Protein AF-A0A151IRH5-F1 (afdb_monomer)

pLDDT: mean 75.55, std 19.7, range [37.22, 97.75]

Nearest PDB structures (foldseek):
  5h7r-assembly1_D  TM=5.768E-01  e=3.120E-02  Homo sapiens
  7l3l-assembly2_D  TM=6.479E-01  e=2.878E-01  Homo sapiens
  7dvq-assembly1_9  TM=4.235E-01  e=2.904E-02  Homo sapiens
  3hcs-assembly1_A  TM=4.777E-01  e=2.011E-01  Homo sapiens
  5vo0-assembly1_A  TM=2.136E-01  e=9.822E-02  Danio rerio

Secondary structure (DSSP, 8-state):
-HHHHHHHHHHT-S-------GGGS--TTB-TTT-SBPSSEEE-TT--EEEHHHHHHHHHHHHHHHHHHHHHHHHHHHHHHHHHTT--EEPTTT--EE-GGG-TTS-TTSSS-SS-----PPP----

Radius of gyration: 24.88 Å; Cα contacts (8 Å, |Δi|>4): 68; chains: 1; bounding box: 51×39×57 Å

Structure (mmCIF, N/CA/C/O backbone):
data_AF-A0A151IRH5-F1
#
_entry.id   AF-A0A151IRH5-F1
#
loop_
_atom_site.group_PDB
_atom_site.id
_atom_site.type_symbol
_atom_site.label_atom_id
_atom_site.label_alt_id
_atom_site.label_comp_id
_atom_site.label_asym_id
_atom_site.label_entity_id
_atom_site.label_seq_id
_atom_site.pdbx_PDB_ins_code
_atom_site.Cartn_x
_atom_site.Cartn_y
_atom_site.Cartn_z
_atom_site.occupancy
_atom_site.B_iso_or_equiv
_atom_site.auth_seq_id
_atom_site.auth_comp_id
_atom_site.auth_asym_id
_atom_site.auth_atom_id
_atom_site.pdbx_PDB_model_num
ATOM 1 N N . MET A 1 1 ? 21.416 28.143 19.806 1.00 54.66 1 MET A N 1
ATOM 2 C CA . MET A 1 1 ? 21.507 27.729 18.385 1.00 54.66 1 MET A CA 1
ATOM 3 C C . MET A 1 1 ? 22.604 26.705 18.061 1.00 54.66 1 MET A C 1
ATOM 5 O O . MET A 1 1 ? 22.418 25.975 17.100 1.00 54.66 1 MET A O 1
ATOM 9 N N . TYR A 1 2 ? 23.719 26.598 18.806 1.00 56.28 2 TYR A N 1
ATOM 10 C CA . TYR A 1 2 ? 24.733 25.542 18.571 1.00 56.28 2 TYR A CA 1
ATOM 11 C C . TYR A 1 2 ? 24.420 24.196 19.251 1.00 56.28 2 TYR A C 1
ATOM 13 O O . TYR A 1 2 ? 24.773 23.151 18.716 1.00 56.28 2 TYR A O 1
ATOM 21 N N . HIS A 1 3 ? 23.732 24.209 20.396 1.00 61.94 3 HIS A N 1
ATOM 22 C CA . HIS A 1 3 ? 23.358 22.983 21.116 1.00 61.94 3 HIS A CA 1
ATOM 23 C C . HIS A 1 3 ? 22.317 22.148 20.360 1.00 61.94 3 HIS A C 1
ATOM 25 O O . HIS A 1 3 ? 22.529 20.968 20.128 1.00 61.94 3 HIS A O 1
ATOM 31 N N . GLU A 1 4 ? 21.283 22.797 19.832 1.00 61.59 4 GLU A N 1
ATOM 32 C CA . GLU A 1 4 ? 20.175 22.153 19.114 1.00 61.59 4 GLU A CA 1
ATOM 33 C C . GLU A 1 4 ? 20.625 21.362 17.869 1.00 61.59 4 GLU A C 1
ATOM 35 O O . GLU A 1 4 ? 20.145 20.262 17.607 1.00 61.59 4 GLU A O 1
ATOM 40 N N . LYS A 1 5 ? 21.630 21.867 17.134 1.00 59.50 5 LYS A N 1
ATOM 41 C CA . LYS A 1 5 ? 22.224 21.150 15.989 1.00 59.50 5 LYS A CA 1
ATOM 42 C C . LYS A 1 5 ? 23.042 19.927 16.415 1.00 59.50 5 LYS A C 1
ATOM 44 O O . LYS A 1 5 ? 23.157 18.976 15.646 1.00 59.50 5 LYS A O 1
ATOM 49 N N . LYS A 1 6 ? 23.613 19.947 17.623 1.00 61.66 6 LYS A N 1
ATOM 50 C CA . LYS A 1 6 ? 24.391 18.838 18.190 1.00 61.66 6 LYS A CA 1
ATOM 51 C C . LYS A 1 6 ? 23.469 17.731 18.711 1.00 61.66 6 LYS A C 1
ATOM 53 O O . LYS A 1 6 ? 23.761 16.560 18.488 1.00 61.66 6 LYS A O 1
ATOM 58 N N . ASP A 1 7 ? 22.341 18.107 19.312 1.00 66.19 7 ASP A N 1
ATOM 59 C CA . ASP A 1 7 ? 21.332 17.169 19.815 1.00 66.19 7 ASP A CA 1
ATOM 60 C C . ASP A 1 7 ? 20.607 16.450 18.667 1.00 66.19 7 ASP A C 1
ATOM 62 O O . ASP A 1 7 ? 20.436 15.233 18.723 1.00 66.19 7 ASP A O 1
ATOM 66 N N . ALA A 1 8 ? 20.281 17.152 17.574 1.00 66.88 8 ALA A N 1
ATOM 67 C CA . ALA A 1 8 ? 19.722 16.529 16.367 1.00 66.88 8 ALA A CA 1
ATOM 68 C C . ALA A 1 8 ? 20.687 15.503 15.736 1.00 66.88 8 ALA A C 1
ATOM 70 O O . ALA A 1 8 ? 20.285 14.393 15.383 1.00 66.88 8 ALA A O 1
ATOM 71 N N . ALA A 1 9 ? 21.982 15.838 15.663 1.00 63.59 9 ALA A N 1
ATOM 72 C CA . ALA A 1 9 ? 23.014 14.941 15.142 1.00 63.59 9 ALA A CA 1
ATOM 73 C C . ALA A 1 9 ? 23.239 13.703 16.033 1.00 63.59 9 ALA A C 1
ATOM 75 O O . ALA A 1 9 ? 23.437 12.610 15.509 1.00 63.59 9 ALA A O 1
ATOM 76 N N . ALA A 1 10 ? 23.182 13.856 17.361 1.00 69.56 10 ALA A N 1
ATOM 77 C CA . ALA A 1 10 ? 23.308 12.745 18.309 1.00 69.56 10 ALA A CA 1
ATOM 78 C C . ALA A 1 10 ? 22.064 11.839 18.337 1.00 69.56 10 ALA A C 1
ATOM 80 O O . ALA A 1 10 ? 22.180 10.636 18.557 1.00 69.56 10 ALA A O 1
ATOM 81 N N . SER A 1 11 ? 20.883 12.414 18.097 1.00 73.81 11 SER A N 1
ATOM 82 C CA . SER A 1 11 ? 19.604 11.696 18.124 1.00 73.81 11 SER A CA 1
ATOM 83 C C . SER A 1 11 ? 19.320 10.927 16.830 1.00 73.81 11 SER A C 1
ATOM 85 O O . SER A 1 11 ? 18.488 10.026 16.835 1.00 73.81 11 SER A O 1
ATOM 87 N N . GLY A 1 12 ? 19.968 11.282 15.713 1.00 69.25 12 GLY A N 1
ATOM 88 C CA . GLY A 1 12 ? 19.702 10.685 14.397 1.00 69.25 12 GLY A CA 1
ATOM 89 C C . GLY A 1 12 ? 18.354 11.089 13.780 1.00 69.25 12 GLY A C 1
ATOM 90 O O . GLY A 1 12 ? 17.993 10.588 12.717 1.00 69.25 12 GLY A O 1
ATOM 91 N N . TYR A 1 13 ? 17.623 12.005 14.422 1.00 69.75 13 TYR A N 1
ATOM 92 C CA . TYR A 1 13 ? 16.337 12.534 13.974 1.00 69.75 13 TYR A CA 1
ATOM 93 C C . TYR A 1 13 ? 16.490 13.998 13.546 1.00 69.75 13 TYR A C 1
ATOM 95 O O . TYR A 1 13 ? 17.109 14.802 14.241 1.00 69.75 13 TYR A O 1
ATOM 103 N N . GLY A 1 14 ? 15.908 14.348 12.398 1.00 76.75 14 GLY A N 1
ATOM 104 C CA . GLY A 1 14 ? 15.992 15.678 11.793 1.00 76.75 14 GLY A CA 1
ATOM 105 C C . GLY A 1 14 ? 16.270 15.604 10.292 1.00 76.75 14 GLY A C 1
ATOM 106 O O . GLY A 1 14 ? 16.509 14.531 9.740 1.00 76.75 14 GLY A O 1
ATOM 107 N N . THR A 1 15 ? 16.228 16.745 9.608 1.00 75.31 15 THR A N 1
ATOM 108 C CA . THR A 1 15 ? 16.509 16.811 8.168 1.00 75.31 15 THR A CA 1
ATOM 109 C C . THR A 1 15 ? 18.018 16.759 7.937 1.00 75.31 15 THR A C 1
ATOM 111 O O . THR A 1 15 ? 18.725 17.719 8.241 1.00 75.31 15 THR A O 1
ATOM 114 N N . ASN A 1 16 ? 18.517 15.640 7.407 1.00 76.69 16 ASN A N 1
ATOM 115 C CA . ASN A 1 16 ? 19.920 15.479 7.031 1.00 76.69 16 ASN A CA 1
ATOM 116 C C . ASN A 1 16 ? 20.089 15.676 5.516 1.00 76.69 16 ASN A C 1
ATOM 118 O O . ASN A 1 16 ? 19.365 15.073 4.724 1.00 76.69 16 ASN A O 1
ATOM 122 N N . THR A 1 17 ? 21.045 16.514 5.114 1.00 78.69 17 THR A N 1
ATOM 123 C CA . THR A 1 17 ? 21.349 16.781 3.704 1.00 78.69 17 THR A CA 1
ATOM 124 C C . THR A 1 17 ? 22.632 16.051 3.334 1.00 78.69 17 THR A C 1
ATOM 126 O O . THR A 1 17 ? 23.728 16.502 3.663 1.00 78.69 17 THR A O 1
ATOM 129 N N . GLN A 1 18 ? 22.506 14.932 2.622 1.00 83.12 18 GLN A N 1
ATOM 130 C CA . GLN A 1 18 ? 23.638 14.140 2.143 1.00 83.12 18 GLN A CA 1
ATOM 131 C C . GLN A 1 18 ? 23.463 13.783 0.665 1.00 83.12 18 GLN A C 1
ATOM 133 O O . GLN A 1 18 ? 22.354 13.531 0.197 1.00 83.12 18 GLN A O 1
ATOM 138 N N . ARG A 1 19 ? 24.575 13.747 -0.082 1.00 87.06 19 ARG A N 1
ATOM 139 C CA . ARG A 1 19 ? 24.588 13.218 -1.450 1.00 87.06 19 ARG A CA 1
ATOM 140 C C . ARG A 1 19 ? 24.485 11.696 -1.392 1.00 87.06 19 ARG A C 1
ATOM 142 O O . ARG A 1 19 ? 25.409 11.038 -0.922 1.00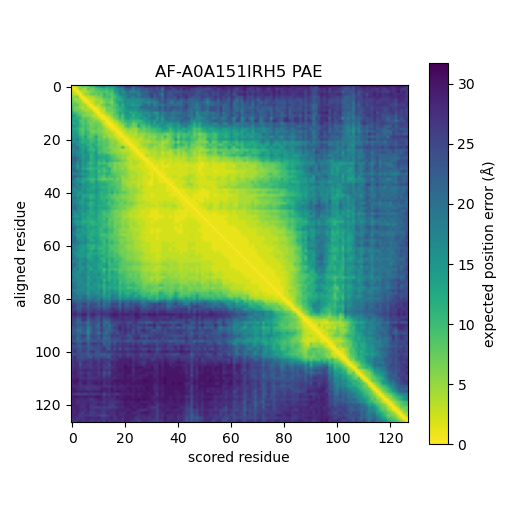 87.06 19 ARG A O 1
ATOM 149 N N . VAL A 1 20 ? 23.371 11.168 -1.876 1.00 87.69 20 VAL A N 1
ATOM 150 C CA . VAL A 1 20 ? 23.124 9.730 -2.024 1.00 87.69 20 VAL A CA 1
ATOM 151 C C . VAL A 1 20 ? 23.649 9.220 -3.369 1.00 87.69 20 VAL A C 1
ATOM 153 O O . VAL A 1 20 ? 23.720 9.975 -4.344 1.00 87.69 20 VAL A O 1
ATOM 156 N N . GLY A 1 21 ? 24.071 7.955 -3.396 1.00 88.69 21 GLY A N 1
ATOM 157 C CA . GLY A 1 21 ? 24.536 7.273 -4.605 1.00 88.69 21 GLY A CA 1
ATOM 158 C C . GLY A 1 21 ? 23.378 6.845 -5.512 1.00 88.69 21 GLY A C 1
ATOM 159 O O . GLY A 1 21 ? 22.210 6.916 -5.130 1.00 88.69 21 GLY A O 1
ATOM 160 N N . LYS A 1 22 ? 23.697 6.407 -6.740 1.00 86.94 22 LYS A N 1
ATOM 161 C CA . LYS A 1 22 ? 22.704 5.935 -7.728 1.00 86.94 22 LYS A CA 1
ATOM 162 C C . LYS A 1 22 ? 21.877 4.763 -7.188 1.00 86.94 22 LYS A C 1
ATOM 164 O O . LYS A 1 22 ? 20.687 4.689 -7.442 1.00 86.94 22 LYS A O 1
ATOM 169 N N . ASP A 1 23 ? 22.514 3.887 -6.430 1.00 86.00 23 ASP A N 1
ATOM 170 C CA . ASP A 1 23 ? 21.941 2.736 -5.730 1.00 86.00 23 ASP A CA 1
ATOM 171 C C . ASP A 1 23 ? 20.840 3.101 -4.722 1.00 86.00 23 ASP A C 1
ATOM 173 O O . ASP A 1 23 ? 20.008 2.267 -4.381 1.00 86.00 23 ASP A O 1
ATOM 177 N N . SER A 1 24 ? 20.802 4.356 -4.270 1.00 86.25 24 SER A N 1
ATOM 178 C CA . SER A 1 24 ? 19.725 4.868 -3.415 1.00 86.25 24 SER A CA 1
ATOM 179 C C . SER A 1 24 ? 18.476 5.277 -4.204 1.00 86.25 24 SER A C 1
ATOM 181 O O . SER A 1 24 ? 17.447 5.598 -3.610 1.00 86.25 24 SER A O 1
ATOM 183 N N . VAL A 1 25 ? 18.563 5.303 -5.536 1.00 85.69 25 VAL A N 1
ATOM 184 C CA . VAL A 1 25 ? 17.469 5.653 -6.438 1.00 85.69 25 VAL A CA 1
ATOM 185 C C . VAL A 1 25 ? 16.983 4.380 -7.119 1.00 85.69 25 VAL A C 1
ATOM 187 O O . VAL A 1 25 ? 17.756 3.630 -7.704 1.00 85.69 25 VAL A O 1
ATOM 190 N N . LYS A 1 26 ? 15.676 4.139 -7.047 1.00 85.06 26 LYS A N 1
ATOM 191 C CA . LYS A 1 26 ? 15.027 3.009 -7.711 1.00 85.06 26 LYS A CA 1
ATOM 192 C C . LYS A 1 26 ? 15.194 3.112 -9.234 1.00 85.06 26 LYS A C 1
ATOM 194 O O . LYS A 1 26 ? 14.911 4.164 -9.807 1.00 85.06 26 LYS A O 1
ATOM 199 N N . ASP A 1 27 ? 15.543 2.006 -9.888 1.00 87.06 27 ASP A N 1
ATOM 200 C CA . ASP A 1 27 ? 15.568 1.932 -11.352 1.00 87.06 27 ASP A CA 1
ATOM 201 C C . ASP A 1 27 ? 14.155 2.063 -11.964 1.00 87.06 27 ASP A C 1
ATOM 203 O O . ASP A 1 27 ? 13.120 1.777 -11.338 1.00 87.06 27 ASP A O 1
ATOM 207 N N . PHE A 1 28 ? 14.097 2.538 -13.209 1.00 87.81 28 PHE A N 1
ATOM 208 C CA . PHE A 1 28 ? 12.837 2.874 -13.881 1.00 87.81 28 PHE A CA 1
ATOM 209 C C . PHE A 1 28 ? 11.996 1.639 -14.247 1.00 87.81 28 PHE A C 1
ATOM 211 O O . PHE A 1 28 ? 10.779 1.749 -14.363 1.00 87.81 28 PHE A O 1
ATOM 218 N N . ASP A 1 29 ? 12.623 0.471 -14.381 1.00 90.75 29 ASP A N 1
ATOM 219 C CA . ASP A 1 29 ? 12.026 -0.821 -14.740 1.00 90.75 29 ASP A CA 1
ATOM 220 C C . ASP A 1 29 ? 11.679 -1.704 -13.523 1.00 90.75 29 ASP A C 1
ATOM 222 O O . ASP A 1 29 ? 11.093 -2.782 -13.665 1.00 90.75 29 ASP A O 1
ATOM 226 N N . CYS A 1 30 ? 11.976 -1.240 -12.306 1.00 92.56 30 CYS A N 1
ATOM 227 C CA . CYS A 1 30 ? 11.662 -1.969 -11.079 1.00 92.56 30 CYS A CA 1
ATOM 228 C C . CYS A 1 30 ? 10.209 -1.778 -10.617 1.00 92.56 30 CYS A C 1
ATOM 230 O O . CYS A 1 30 ? 9.610 -0.712 -10.772 1.00 92.56 30 CYS A O 1
ATOM 232 N N . CYS A 1 31 ? 9.653 -2.794 -9.963 1.00 94.00 31 CYS A N 1
ATOM 233 C CA . CYS A 1 31 ? 8.325 -2.753 -9.356 1.00 94.00 31 CYS A CA 1
ATOM 234 C C . CYS A 1 31 ? 8.330 -1.881 -8.090 1.00 94.00 31 CYS A C 1
ATOM 236 O O . CYS A 1 31 ? 9.202 -2.024 -7.231 1.00 94.00 31 CYS A O 1
ATOM 238 N N . CYS A 1 32 ? 7.330 -1.012 -7.923 1.00 94.25 32 CYS A N 1
ATOM 239 C CA . CYS A 1 32 ? 7.206 -0.147 -6.744 1.00 94.25 32 CYS A CA 1
ATOM 240 C C . CYS A 1 32 ? 6.887 -0.901 -5.437 1.00 94.25 32 CYS A C 1
ATOM 242 O O . CYS A 1 32 ? 7.025 -0.320 -4.365 1.00 94.25 32 CYS A O 1
ATOM 244 N N . LEU A 1 33 ? 6.473 -2.173 -5.502 1.00 94.19 33 LEU A N 1
ATOM 245 C CA . LEU A 1 33 ? 6.249 -3.008 -4.313 1.00 94.19 33 LEU A CA 1
ATOM 246 C C . LEU A 1 33 ? 7.488 -3.816 -3.924 1.00 94.19 33 LEU A C 1
ATOM 248 O O . LEU A 1 33 ? 7.845 -3.864 -2.754 1.00 94.19 33 LEU A O 1
ATOM 252 N N . THR A 1 34 ? 8.130 -4.472 -4.892 1.00 93.06 34 THR A N 1
ATOM 253 C CA . THR A 1 34 ? 9.201 -5.445 -4.617 1.00 93.06 34 THR A CA 1
ATOM 254 C C . THR A 1 34 ? 10.603 -4.868 -4.793 1.00 93.06 34 THR A C 1
ATOM 256 O O . THR A 1 34 ? 11.570 -5.495 -4.368 1.00 93.06 34 THR A O 1
ATOM 259 N N . LEU A 1 35 ? 10.729 -3.700 -5.439 1.00 91.94 35 LEU A N 1
ATOM 260 C CA . LEU A 1 35 ? 11.999 -3.099 -5.870 1.00 91.94 35 LEU A CA 1
ATOM 261 C C . LEU A 1 35 ? 12.848 -4.017 -6.768 1.00 91.94 35 LEU A C 1
ATOM 263 O O . LEU A 1 35 ? 14.024 -3.750 -6.984 1.00 91.94 35 LEU A O 1
ATOM 267 N N . GLN A 1 36 ? 12.250 -5.082 -7.304 1.00 90.88 36 GLN A N 1
ATOM 268 C CA . GLN A 1 36 ? 12.879 -5.991 -8.256 1.00 90.88 36 GLN A CA 1
ATOM 269 C C . GLN A 1 36 ? 12.508 -5.592 -9.691 1.00 90.88 36 GLN A C 1
ATOM 271 O O . GLN A 1 36 ? 11.417 -5.040 -9.891 1.00 90.88 36 GLN A O 1
ATOM 276 N N . PRO A 1 37 ? 13.357 -5.900 -10.687 1.00 93.94 37 PRO A N 1
ATOM 277 C CA . PRO A 1 37 ? 13.020 -5.730 -12.098 1.00 93.94 37 PRO A CA 1
ATOM 278 C C . PRO A 1 37 ? 11.706 -6.438 -12.449 1.00 93.94 37 PRO A C 1
ATOM 280 O O . PRO A 1 37 ? 11.492 -7.590 -12.063 1.00 93.94 37 PRO A O 1
ATOM 283 N N . CYS A 1 38 ? 10.810 -5.750 -13.160 1.00 92.62 38 CYS A N 1
ATOM 284 C CA . CYS A 1 38 ? 9.508 -6.315 -13.513 1.00 92.62 38 CYS A CA 1
ATOM 285 C C . CYS A 1 38 ? 9.651 -7.400 -14.585 1.00 92.62 38 CYS A C 1
ATOM 287 O O . CYS A 1 38 ? 10.243 -7.165 -15.640 1.00 92.62 38 CYS A O 1
AT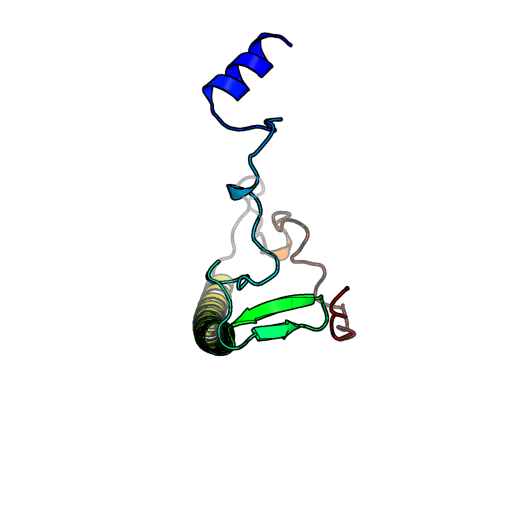OM 289 N N . ARG A 1 39 ? 9.018 -8.558 -14.374 1.00 93.00 39 ARG A N 1
ATOM 290 C CA . ARG A 1 39 ? 8.902 -9.595 -15.406 1.00 93.00 39 ARG A CA 1
ATOM 291 C C . ARG A 1 39 ? 7.707 -9.339 -16.318 1.00 93.00 39 ARG A C 1
ATOM 293 O O . ARG A 1 39 ? 7.810 -9.518 -17.528 1.00 93.00 39 ARG A O 1
ATOM 300 N N . ASN A 1 40 ? 6.579 -8.933 -15.735 1.00 95.81 40 ASN A N 1
ATOM 301 C CA . ASN A 1 40 ? 5.372 -8.565 -16.473 1.00 95.81 40 ASN A CA 1
ATOM 302 C C . ASN A 1 40 ? 4.853 -7.199 -15.993 1.00 95.81 40 ASN A C 1
ATOM 304 O O . ASN A 1 40 ? 4.005 -7.148 -15.094 1.00 95.81 40 ASN A O 1
ATOM 308 N N . PRO A 1 41 ? 5.398 -6.096 -16.539 1.00 95.38 41 PRO A N 1
ATOM 309 C CA . PRO A 1 41 ? 5.099 -4.755 -16.065 1.00 95.38 41 PRO A CA 1
ATOM 310 C C . PRO A 1 41 ? 3.653 -4.347 -16.357 1.00 95.38 41 PRO A C 1
ATOM 312 O O . PRO A 1 41 ? 3.154 -4.480 -17.475 1.00 95.38 41 PRO A O 1
ATOM 315 N N . VAL A 1 42 ? 3.000 -3.775 -15.353 1.00 96.19 42 VAL A N 1
ATOM 316 C CA . VAL A 1 42 ? 1.710 -3.093 -15.459 1.00 96.19 42 VAL A CA 1
ATOM 317 C C . VAL A 1 42 ? 1.828 -1.706 -14.837 1.00 96.19 42 VAL A C 1
ATOM 319 O O . VAL A 1 42 ? 2.511 -1.530 -13.828 1.00 96.19 42 VAL A O 1
ATOM 322 N N . ILE A 1 43 ? 1.184 -0.713 -15.449 1.00 96.06 43 ILE A N 1
ATOM 323 C CA . ILE A 1 43 ? 1.301 0.694 -15.050 1.00 96.06 43 ILE A CA 1
ATOM 324 C C . ILE A 1 43 ? -0.074 1.233 -14.653 1.00 96.06 43 ILE A C 1
ATOM 326 O O . ILE A 1 43 ? -1.078 0.960 -15.317 1.00 96.06 43 ILE A O 1
ATOM 330 N N . THR A 1 44 ? -0.133 1.981 -13.552 1.00 95.38 44 THR A N 1
ATOM 331 C CA . THR A 1 44 ? -1.334 2.734 -13.167 1.00 95.38 44 THR A CA 1
ATOM 332 C C . THR A 1 44 ? -1.467 4.010 -13.995 1.00 95.38 44 THR A C 1
ATOM 334 O O . THR A 1 44 ? -0.526 4.455 -14.640 1.00 95.38 44 THR A O 1
ATOM 337 N N . LYS A 1 45 ? -2.638 4.653 -13.961 1.00 96.19 45 LYS A N 1
ATOM 338 C CA . LYS A 1 45 ? -2.840 5.929 -14.669 1.00 96.19 45 LYS A CA 1
ATOM 339 C C . LYS A 1 45 ? -1.898 7.047 -14.193 1.00 96.19 45 LYS A C 1
ATOM 341 O O . LYS A 1 45 ? -1.581 7.914 -14.991 1.00 96.19 45 LYS A O 1
ATOM 346 N N . ASP A 1 46 ? -1.407 6.944 -12.959 1.00 95.19 46 ASP A N 1
ATOM 347 C CA . ASP A 1 46 ? -0.438 7.862 -12.332 1.00 95.19 46 ASP A CA 1
ATOM 348 C C . ASP A 1 46 ? 1.020 7.523 -12.650 1.00 95.19 46 ASP A C 1
ATOM 350 O O . ASP A 1 46 ? 1.938 8.053 -12.038 1.00 95.19 46 ASP A O 1
ATOM 354 N N . GLY A 1 47 ? 1.267 6.562 -13.542 1.00 93.12 47 GLY A N 1
ATOM 355 C CA . GLY A 1 47 ? 2.630 6.217 -13.939 1.00 93.12 47 GLY A CA 1
ATOM 356 C C . GLY A 1 47 ? 3.397 5.339 -12.945 1.00 93.12 47 GLY A C 1
ATOM 357 O O . GLY A 1 47 ? 4.607 5.179 -13.091 1.00 93.12 47 GLY A O 1
ATOM 358 N N . PHE A 1 48 ? 2.740 4.713 -11.961 1.00 94.75 48 PHE A N 1
ATOM 359 C CA . PHE A 1 48 ? 3.416 3.758 -11.075 1.00 94.75 48 PHE A CA 1
ATOM 360 C C . PHE A 1 48 ? 3.547 2.383 -11.735 1.00 94.75 48 PHE A C 1
ATOM 362 O O . PHE A 1 48 ? 2.549 1.790 -12.152 1.00 94.75 48 PHE A O 1
ATOM 369 N N . LEU A 1 49 ? 4.779 1.868 -11.781 1.00 95.50 49 LEU A N 1
ATOM 370 C CA . LEU A 1 49 ? 5.123 0.571 -12.361 1.00 95.50 49 LEU A CA 1
ATOM 371 C C . LEU A 1 49 ? 5.060 -0.550 -11.317 1.00 95.50 49 LEU A C 1
ATOM 373 O O . LEU A 1 49 ? 5.677 -0.468 -10.250 1.00 95.50 49 LEU A O 1
ATOM 377 N N . PHE A 1 50 ? 4.375 -1.637 -11.654 1.00 97.00 50 PHE A N 1
ATOM 378 C CA . PHE A 1 50 ? 4.299 -2.832 -10.825 1.00 97.00 50 PHE A CA 1
ATOM 379 C C . PHE A 1 50 ? 4.500 -4.097 -11.647 1.00 97.00 50 PHE A C 1
ATOM 381 O O . PHE A 1 50 ? 4.174 -4.139 -12.830 1.00 97.00 50 PHE A O 1
ATOM 388 N N . ASP A 1 51 ? 4.959 -5.161 -10.996 1.00 96.44 51 ASP A N 1
ATOM 389 C CA . ASP A 1 51 ? 4.796 -6.501 -11.547 1.00 96.44 51 ASP A CA 1
ATOM 390 C C . ASP A 1 51 ? 3.345 -6.958 -11.345 1.00 96.44 51 ASP A C 1
ATOM 392 O O . ASP A 1 51 ? 2.772 -6.781 -10.262 1.00 96.44 51 ASP A O 1
ATOM 396 N N . LYS A 1 52 ? 2.752 -7.545 -12.387 1.00 96.25 52 LYS A N 1
ATOM 397 C CA . LYS A 1 52 ? 1.375 -8.040 -12.394 1.00 96.25 52 LYS A CA 1
ATOM 398 C C . LYS A 1 52 ? 1.074 -8.968 -11.217 1.00 96.25 52 LYS A C 1
ATOM 400 O O . LYS A 1 52 ? 0.004 -8.849 -10.624 1.00 96.25 52 LYS A O 1
ATOM 405 N N . GLU A 1 53 ? 1.978 -9.882 -10.876 1.00 96.38 53 GLU A N 1
ATOM 406 C CA . GLU A 1 53 ? 1.743 -10.838 -9.783 1.00 96.38 53 GLU A CA 1
ATOM 407 C C . GLU A 1 53 ? 1.743 -10.127 -8.423 1.00 96.38 53 GLU A C 1
ATOM 409 O O . GLU A 1 53 ? 0.797 -10.269 -7.644 1.00 96.38 53 GLU A O 1
ATOM 414 N N . ALA A 1 54 ? 2.737 -9.263 -8.196 1.00 96.50 54 ALA A N 1
ATOM 415 C CA . ALA A 1 54 ? 2.903 -8.526 -6.946 1.00 96.50 54 ALA A CA 1
ATOM 416 C C . ALA A 1 54 ? 1.725 -7.582 -6.653 1.00 96.50 54 ALA A C 1
ATOM 418 O O . ALA A 1 54 ? 1.220 -7.539 -5.529 1.00 96.50 54 ALA A O 1
ATOM 419 N N . ILE A 1 55 ? 1.254 -6.828 -7.655 1.00 97.19 55 ILE A N 1
ATOM 420 C CA . ILE A 1 55 ? 0.136 -5.897 -7.446 1.00 97.19 55 ILE A CA 1
ATOM 421 C C . ILE A 1 55 ? -1.186 -6.630 -7.206 1.00 97.19 55 ILE A C 1
ATOM 423 O O . ILE A 1 55 ? -1.999 -6.181 -6.396 1.00 97.19 55 ILE A O 1
ATOM 427 N N . LEU A 1 56 ? -1.408 -7.773 -7.861 1.00 96.69 56 LEU A N 1
ATOM 428 C CA . LEU A 1 56 ? -2.610 -8.578 -7.647 1.00 96.69 56 LEU A CA 1
ATOM 429 C C . LEU A 1 56 ? -2.638 -9.172 -6.237 1.00 96.69 56 LEU A C 1
ATOM 431 O O . LEU A 1 56 ? -3.657 -9.066 -5.549 1.00 96.69 56 LEU A O 1
ATOM 435 N N . GLU A 1 57 ? -1.518 -9.736 -5.784 1.00 97.00 57 GLU A N 1
ATOM 436 C CA . GLU A 1 57 ? -1.375 -10.254 -4.423 1.00 97.00 57 GLU A CA 1
ATOM 437 C C . GLU A 1 57 ? -1.610 -9.156 -3.378 1.00 97.00 57 GLU A C 1
ATOM 439 O O . GLU A 1 57 ? -2.377 -9.345 -2.423 1.00 97.00 57 GLU A O 1
ATOM 444 N N . TYR A 1 58 ? -1.022 -7.976 -3.595 1.00 97.50 58 TYR A N 1
ATOM 445 C CA . TYR A 1 58 ? -1.228 -6.814 -2.739 1.00 97.50 58 TYR A CA 1
ATOM 446 C C . TYR A 1 58 ? -2.711 -6.434 -2.641 1.00 97.50 58 TYR A C 1
ATOM 448 O O . TYR A 1 58 ? -3.242 -6.292 -1.536 1.00 97.50 58 TYR A O 1
ATOM 456 N N . ILE A 1 59 ? -3.411 -6.323 -3.777 1.00 97.12 59 ILE A N 1
ATOM 457 C CA . ILE A 1 59 ? -4.833 -5.950 -3.812 1.00 97.12 59 ILE A CA 1
ATOM 458 C C . ILE A 1 59 ? -5.685 -6.961 -3.036 1.00 97.12 59 ILE A C 1
ATOM 460 O O . ILE A 1 59 ? -6.543 -6.560 -2.244 1.00 97.12 59 ILE A O 1
ATOM 464 N N . LEU A 1 60 ? -5.466 -8.261 -3.245 1.00 97.75 60 LEU A N 1
ATOM 465 C CA . LEU A 1 60 ? -6.218 -9.311 -2.552 1.00 97.75 60 LEU A CA 1
ATOM 466 C C . LEU A 1 60 ? -5.973 -9.269 -1.040 1.00 97.75 60 LEU A C 1
ATOM 468 O O . LEU A 1 60 ? -6.925 -9.292 -0.252 1.00 97.75 60 LEU A O 1
ATOM 472 N N . THR A 1 61 ? -4.710 -9.132 -0.641 1.00 97.56 61 THR A N 1
ATOM 473 C CA . THR A 1 61 ? -4.308 -9.047 0.766 1.00 97.56 61 THR A CA 1
ATOM 474 C C . THR A 1 61 ? -4.929 -7.827 1.439 1.00 97.56 61 THR A C 1
ATOM 476 O O . THR A 1 61 ? -5.561 -7.956 2.491 1.00 97.56 61 THR A O 1
ATOM 479 N N . LYS A 1 62 ? -4.857 -6.650 0.806 1.00 97.31 62 LYS A N 1
ATOM 480 C CA . LYS A 1 62 ? -5.436 -5.419 1.358 1.00 97.31 62 LYS A CA 1
ATOM 481 C C . LYS A 1 62 ? -6.951 -5.450 1.431 1.00 97.31 62 LYS A C 1
ATOM 483 O O . LYS A 1 62 ? -7.498 -5.064 2.461 1.00 97.31 62 LYS A O 1
ATOM 488 N N . LYS A 1 63 ? -7.644 -5.987 0.424 1.00 97.06 63 LYS A N 1
ATOM 489 C CA . LYS A 1 63 ? -9.102 -6.185 0.504 1.00 97.06 63 LYS A CA 1
ATOM 490 C C . LYS A 1 63 ? -9.494 -7.040 1.712 1.00 97.06 63 LYS A C 1
ATOM 492 O O . LYS A 1 63 ? -10.426 -6.685 2.433 1.00 97.06 63 LYS A O 1
ATOM 497 N N . LYS A 1 64 ? -8.756 -8.123 1.976 1.00 97.12 64 LYS A N 1
ATOM 498 C CA . LYS A 1 64 ? -8.991 -8.994 3.138 1.00 97.12 64 LYS A CA 1
ATOM 499 C C . LYS A 1 64 ? -8.701 -8.284 4.465 1.00 97.12 64 LYS A C 1
ATOM 501 O O . LYS A 1 64 ? -9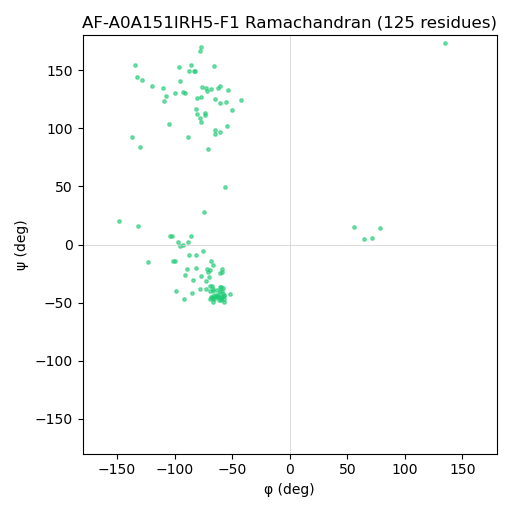.494 -8.395 5.400 1.00 97.12 64 LYS A O 1
ATOM 506 N N . GLU A 1 65 ? -7.596 -7.544 4.551 1.00 97.06 65 GLU A N 1
AT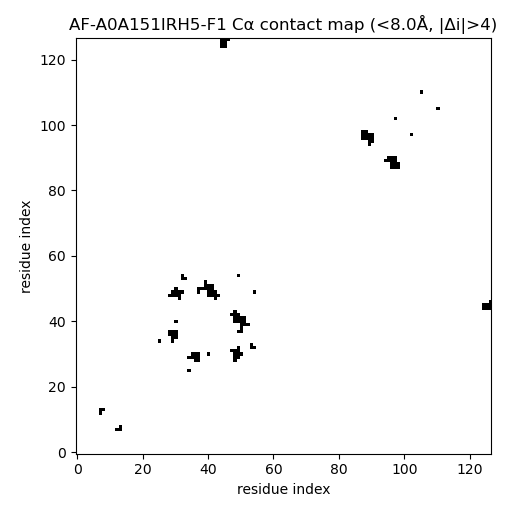OM 507 C CA . GLU A 1 65 ? -7.259 -6.743 5.735 1.00 97.06 65 GLU A CA 1
ATOM 508 C C . GLU A 1 65 ? -8.337 -5.697 6.045 1.00 97.06 65 GLU A C 1
ATOM 510 O O . GLU A 1 65 ? -8.749 -5.576 7.201 1.00 97.06 65 GLU A O 1
ATOM 515 N N . TYR A 1 66 ? -8.814 -4.964 5.032 1.00 95.94 66 TYR A N 1
ATOM 516 C CA . TYR A 1 66 ? -9.857 -3.953 5.208 1.00 95.94 66 TYR A CA 1
ATOM 517 C C . TYR A 1 66 ? -11.174 -4.568 5.663 1.00 95.94 66 TYR A C 1
ATOM 519 O O . TYR A 1 66 ? -11.775 -4.060 6.605 1.00 95.94 66 TYR A O 1
ATOM 527 N N . ALA A 1 67 ? -11.580 -5.697 5.077 1.00 94.94 67 ALA A N 1
ATOM 528 C CA . ALA A 1 67 ? -12.778 -6.409 5.514 1.00 94.94 67 ALA A CA 1
ATOM 529 C C . ALA A 1 67 ? -12.697 -6.822 6.996 1.00 94.94 67 ALA A C 1
ATOM 531 O O . ALA A 1 67 ? -13.672 -6.685 7.736 1.00 94.94 67 ALA A O 1
ATOM 532 N N . ARG A 1 68 ? -11.522 -7.276 7.462 1.00 95.06 68 ARG A N 1
ATOM 533 C CA . ARG A 1 68 ? -11.309 -7.617 8.878 1.00 95.06 68 ARG A CA 1
ATOM 534 C C . ARG A 1 68 ? -11.386 -6.383 9.781 1.00 95.06 68 ARG A C 1
ATOM 536 O O . ARG A 1 68 ? -12.109 -6.411 10.773 1.00 95.06 68 ARG A O 1
ATOM 543 N N . LYS A 1 69 ? -10.664 -5.315 9.428 1.00 93.75 69 LYS A N 1
ATOM 544 C CA . LYS A 1 69 ? -10.633 -4.063 10.203 1.00 93.75 69 LYS A CA 1
ATOM 545 C C . LYS A 1 69 ? -12.016 -3.421 10.304 1.00 93.75 69 LYS A C 1
ATOM 547 O O . LYS A 1 69 ? -12.379 -2.947 11.373 1.00 93.75 69 LYS A O 1
ATOM 552 N N . LEU A 1 70 ? -12.795 -3.453 9.222 1.00 94.06 70 LEU A N 1
ATOM 553 C CA . LEU A 1 70 ? -14.153 -2.912 9.205 1.00 94.06 70 LEU A CA 1
ATOM 554 C C . LEU A 1 70 ? -15.063 -3.657 10.193 1.00 94.06 70 LEU A C 1
ATOM 556 O O . LEU A 1 70 ? -15.725 -3.026 11.009 1.00 94.06 70 LEU A O 1
ATOM 560 N N . LYS A 1 71 ? -15.007 -4.995 10.209 1.00 95.69 71 LYS A N 1
ATOM 561 C CA . LYS A 1 71 ? -15.771 -5.819 11.159 1.00 95.69 71 LYS A CA 1
ATOM 562 C C . LYS A 1 71 ? -15.373 -5.573 12.621 1.00 95.69 71 LYS A C 1
ATOM 564 O O . LYS A 1 71 ? -16.219 -5.590 13.515 1.00 95.69 71 LYS A O 1
ATOM 569 N N . GLU A 1 72 ? -14.081 -5.389 12.887 1.00 93.38 72 GLU A N 1
ATOM 570 C CA . GLU A 1 72 ? -13.583 -5.053 14.227 1.00 93.38 72 GLU A CA 1
ATOM 571 C C . GLU A 1 72 ? -14.074 -3.673 14.676 1.00 93.38 72 GLU A C 1
ATOM 573 O O . GLU A 1 72 ? -14.549 -3.544 15.805 1.00 93.38 72 GLU A O 1
ATOM 578 N N . TYR A 1 73 ? -14.022 -2.680 13.783 1.00 91.75 73 TYR A N 1
ATOM 579 C CA . TYR A 1 73 ? -14.532 -1.331 14.021 1.00 91.75 73 TYR A CA 1
ATOM 580 C C . TYR A 1 73 ? -16.036 -1.330 14.328 1.00 91.75 73 TYR A C 1
ATOM 582 O O . TYR A 1 73 ? -16.453 -0.763 15.335 1.00 91.75 73 TYR A O 1
ATOM 590 N N . GLU A 1 74 ? -16.848 -2.038 13.538 1.00 92.44 74 GLU A N 1
ATOM 591 C CA . GLU A 1 74 ? -18.294 -2.166 13.777 1.00 92.44 74 GLU A CA 1
ATOM 592 C C . GLU A 1 74 ? -18.599 -2.770 15.157 1.00 92.44 74 GLU A C 1
ATOM 594 O O . GLU A 1 74 ? -19.457 -2.273 15.887 1.00 92.44 74 GLU A O 1
ATOM 599 N N . LYS A 1 75 ? -17.851 -3.806 15.561 1.00 91.94 75 LYS A N 1
ATOM 600 C CA . LYS A 1 75 ? -18.001 -4.433 16.882 1.00 91.94 75 LYS A CA 1
ATOM 601 C C . LYS A 1 75 ? -17.575 -3.506 18.026 1.00 91.94 75 LYS A C 1
ATOM 603 O O . LYS A 1 75 ? -18.155 -3.583 19.108 1.00 91.94 75 LYS A O 1
ATOM 608 N N . GLN A 1 76 ? -16.547 -2.680 17.824 1.00 88.56 76 GLN A N 1
ATOM 609 C CA . GLN A 1 76 ? -16.121 -1.677 18.808 1.00 88.56 76 GLN A CA 1
ATOM 610 C C . GLN A 1 76 ? -17.180 -0.585 18.961 1.00 88.56 76 GLN A C 1
ATOM 612 O O . GLN A 1 76 ? -17.594 -0.315 20.085 1.00 88.56 76 GLN A O 1
ATOM 617 N N . LYS A 1 77 ? -17.702 -0.067 17.844 1.00 88.25 77 LYS A N 1
ATOM 618 C CA . LYS A 1 77 ? -18.759 0.948 17.826 1.00 88.25 77 LYS A CA 1
ATOM 619 C C . LYS A 1 77 ? -20.014 0.487 18.574 1.00 88.25 77 LYS A C 1
ATOM 621 O O . LYS A 1 77 ? -20.495 1.197 19.447 1.00 88.25 77 LYS A O 1
ATOM 626 N N . GLN A 1 78 ? -20.475 -0.743 18.327 1.00 84.62 78 GLN A N 1
ATOM 627 C CA . GLN A 1 78 ? -21.626 -1.319 19.045 1.00 84.62 78 GLN A CA 1
ATOM 628 C C . GLN A 1 78 ? -21.393 -1.425 20.563 1.00 84.62 78 GLN A C 1
ATOM 630 O O . GLN A 1 78 ? -22.314 -1.237 21.355 1.00 84.62 78 GLN A O 1
ATOM 635 N N . LYS A 1 79 ? -20.162 -1.736 20.993 1.00 78.94 79 LYS A N 1
ATOM 636 C CA . LYS A 1 79 ? -19.812 -1.796 22.420 1.00 78.94 79 LYS A CA 1
ATOM 637 C C . LYS A 1 79 ? -19.728 -0.417 23.061 1.00 78.94 79 LYS A C 1
ATOM 639 O O . LYS A 1 79 ? -20.094 -0.293 24.226 1.00 78.94 79 LYS A O 1
ATOM 644 N N . GLU A 1 80 ? -19.211 0.579 22.348 1.00 74.06 80 GLU A N 1
ATOM 645 C CA . GLU A 1 80 ? -19.179 1.964 22.826 1.00 74.06 80 GLU A CA 1
ATOM 646 C C . GLU A 1 80 ? -20.595 2.522 22.961 1.00 74.06 80 GLU A C 1
ATOM 648 O O . GLU A 1 80 ? -20.929 3.027 24.028 1.00 74.06 80 GLU A O 1
ATOM 653 N N . GLU A 1 81 ? -21.453 2.328 21.953 1.00 68.94 81 GLU A N 1
ATOM 654 C CA . GLU A 1 81 ? -22.865 2.733 21.994 1.00 68.94 81 GLU A CA 1
ATOM 655 C C . GLU A 1 81 ? -23.602 2.104 23.189 1.00 68.94 81 GLU A C 1
ATOM 657 O O . GLU A 1 81 ? -24.284 2.813 23.924 1.00 68.94 81 GLU A O 1
ATOM 662 N N . GLY A 1 82 ? -23.396 0.808 23.460 1.00 61.62 82 GLY A N 1
ATOM 663 C CA . GLY A 1 82 ? -23.994 0.136 24.622 1.00 61.62 82 GLY A CA 1
ATOM 664 C C . GLY A 1 82 ? -23.399 0.520 25.989 1.00 61.62 82 GLY A C 1
ATOM 665 O O . GLY A 1 82 ? -24.053 0.320 27.007 1.00 61.62 82 GLY A O 1
ATOM 666 N N . ASN A 1 83 ? -22.174 1.061 26.046 1.00 56.94 83 ASN A N 1
ATOM 667 C CA . ASN A 1 83 ? -21.565 1.555 27.293 1.00 56.94 83 ASN A CA 1
ATOM 668 C C . ASN A 1 83 ? -21.890 3.030 27.577 1.00 56.94 83 ASN A C 1
ATOM 670 O O . ASN A 1 83 ? -21.765 3.463 28.724 1.00 56.94 83 ASN A O 1
ATOM 674 N N . LEU A 1 84 ? -22.277 3.800 26.554 1.00 54.91 84 LEU A N 1
ATOM 67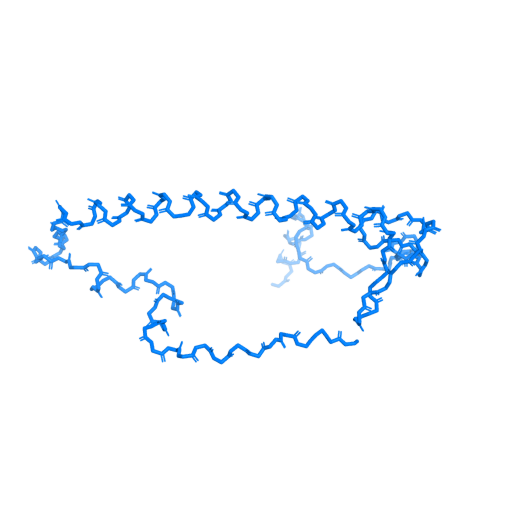5 C CA . LEU A 1 84 ? -22.603 5.221 26.677 1.00 54.91 84 LEU A CA 1
ATOM 676 C C . LEU A 1 84 ? -23.990 5.455 27.290 1.00 54.91 84 LEU A C 1
ATOM 678 O O . LEU A 1 84 ? -24.212 6.480 27.925 1.00 54.91 84 LEU A O 1
ATOM 682 N N . THR A 1 85 ? -24.912 4.504 27.131 1.00 54.06 85 THR A N 1
ATOM 683 C CA . THR A 1 85 ? -26.308 4.644 27.572 1.00 54.06 85 THR A CA 1
ATOM 684 C C . THR A 1 85 ? -26.522 4.511 29.082 1.00 54.06 85 THR A C 1
ATOM 686 O O . THR A 1 85 ? -27.644 4.723 29.526 1.00 54.06 85 THR A O 1
ATOM 689 N N . ASP A 1 86 ? -25.498 4.166 29.874 1.00 53.69 86 ASP A N 1
ATOM 690 C CA . ASP A 1 86 ? -25.683 3.803 31.294 1.00 53.69 86 ASP A CA 1
ATOM 691 C C . ASP A 1 86 ? -24.729 4.505 32.278 1.00 53.69 86 ASP A C 1
ATOM 693 O O . ASP A 1 86 ? -24.553 4.079 33.419 1.00 53.69 86 ASP A O 1
ATOM 697 N N . LYS A 1 87 ? -24.061 5.592 31.870 1.00 58.09 87 LYS A N 1
ATOM 698 C CA . LYS A 1 87 ? -23.186 6.350 32.780 1.00 58.09 87 LYS A CA 1
ATOM 699 C C . LYS A 1 87 ? -23.389 7.842 32.602 1.00 58.09 87 LYS A C 1
ATOM 701 O O . LYS A 1 87 ? -22.703 8.474 31.807 1.00 58.09 87 LYS A O 1
ATOM 706 N N . THR A 1 88 ? -24.284 8.416 33.402 1.00 66.06 88 THR A N 1
ATOM 707 C CA . THR A 1 88 ? -24.286 9.856 33.669 1.00 66.06 88 THR A CA 1
ATOM 708 C C . THR A 1 88 ? -22.950 10.209 34.325 1.00 66.06 88 THR A C 1
ATOM 710 O O . THR A 1 88 ? -22.746 9.985 35.519 1.00 66.06 88 THR A O 1
ATOM 713 N N . ILE A 1 89 ? -21.988 10.684 33.535 1.00 71.56 89 ILE A N 1
ATOM 714 C CA . ILE A 1 89 ? -20.682 11.117 34.037 1.00 71.56 89 ILE A CA 1
ATOM 715 C C . ILE A 1 89 ? -20.892 12.486 34.675 1.00 71.56 89 ILE A C 1
ATOM 717 O O . ILE A 1 89 ? -21.436 13.375 34.041 1.00 71.56 89 ILE A O 1
ATOM 721 N N . TYR A 1 90 ? -20.478 12.685 35.923 1.00 78.06 90 TYR A N 1
ATOM 722 C CA . TYR A 1 90 ? -20.580 13.992 36.573 1.00 78.06 90 TYR A CA 1
ATOM 723 C C . TYR A 1 90 ? -19.267 14.765 36.447 1.00 78.06 90 TYR A C 1
ATOM 725 O O . TYR A 1 90 ? -18.179 14.202 36.574 1.00 78.06 90 TYR A O 1
ATOM 733 N N . CYS A 1 91 ? -19.360 16.075 36.226 1.00 75.19 91 CYS A N 1
ATOM 734 C CA . CYS A 1 91 ? -18.204 16.959 36.215 1.00 75.19 91 CYS A CA 1
ATOM 735 C C . CYS A 1 91 ? -17.565 17.009 37.616 1.00 75.19 91 CYS A C 1
ATOM 737 O O . CYS A 1 91 ? -18.249 17.398 38.563 1.00 75.19 91 CYS A O 1
ATOM 739 N N . PRO A 1 92 ? -16.259 16.722 37.774 1.00 78.06 92 PRO A N 1
ATOM 740 C CA . PRO A 1 92 ? -15.611 16.714 39.089 1.00 78.06 92 PRO A CA 1
ATOM 741 C C . PRO A 1 92 ? -15.538 18.101 39.749 1.00 78.06 92 PRO A C 1
ATOM 743 O O . PRO A 1 92 ? -15.333 18.192 40.953 1.00 78.06 92 PRO A O 1
ATOM 746 N N . VAL A 1 93 ? -15.712 19.180 38.975 1.00 85.56 93 VAL A N 1
ATOM 747 C CA . VAL A 1 93 ? -15.655 20.568 39.466 1.00 85.56 93 VAL A CA 1
ATOM 748 C C . VAL A 1 93 ? -17.048 21.145 39.717 1.00 85.56 93 VAL A C 1
ATOM 750 O O . VAL A 1 93 ? -17.249 21.851 40.699 1.00 85.56 93 VAL A O 1
ATOM 753 N N . SER A 1 94 ? -18.018 20.865 38.839 1.00 79.50 94 SER A N 1
ATOM 754 C CA . SER A 1 94 ? -19.365 21.447 38.943 1.00 79.50 94 SER A CA 1
ATOM 755 C C . SER A 1 94 ? -20.412 20.504 39.537 1.00 79.50 94 SER A C 1
ATOM 757 O O . SER A 1 94 ? -21.504 20.960 39.868 1.00 79.50 94 SER A O 1
ATOM 759 N N . GLY A 1 95 ? -20.117 19.203 39.641 1.00 76.19 95 GLY A N 1
ATOM 760 C CA . GLY A 1 95 ? -21.050 18.174 40.110 1.00 76.19 95 GLY A CA 1
ATOM 761 C C . GLY A 1 95 ? -22.265 17.961 39.201 1.00 76.19 95 GLY A C 1
ATOM 762 O O . GLY A 1 95 ? -23.162 17.200 39.548 1.00 76.19 95 GLY A O 1
ATOM 763 N N . LYS A 1 96 ? -22.323 18.637 38.049 1.00 80.44 96 LYS A N 1
ATOM 764 C CA . LYS A 1 96 ? -23.414 18.525 37.078 1.00 80.44 96 LYS A CA 1
ATOM 765 C C . LYS A 1 96 ? -23.205 17.311 36.171 1.00 80.44 96 LYS A C 1
ATOM 767 O O . LYS A 1 96 ? -22.049 16.966 35.909 1.00 80.44 96 LYS A O 1
ATOM 772 N N . PRO A 1 97 ? -24.286 16.678 35.689 1.00 76.38 97 PRO A N 1
ATOM 773 C CA . PRO A 1 97 ? -24.182 15.640 34.670 1.00 76.38 97 PRO A CA 1
ATOM 774 C C . PRO A 1 97 ? -23.541 16.221 33.399 1.00 76.38 97 PRO A C 1
ATOM 776 O O . PRO A 1 97 ? -23.858 17.342 33.004 1.00 76.38 97 PRO A O 1
ATOM 779 N N . LEU A 1 98 ? -22.609 15.476 32.814 1.00 70.44 98 LEU A N 1
ATOM 780 C CA . LEU A 1 98 ? -21.916 15.750 31.562 1.00 70.44 98 LEU A CA 1
ATOM 781 C C . LEU A 1 98 ? -22.408 14.756 30.519 1.00 70.44 98 LEU A C 1
ATOM 783 O O . LEU A 1 98 ? -22.268 13.542 30.695 1.00 70.44 98 LEU A O 1
ATOM 787 N N . GLU A 1 99 ? -22.921 15.277 29.413 1.00 65.25 99 GLU A N 1
ATOM 788 C CA . GLU A 1 99 ? -23.158 14.480 28.221 1.00 65.25 99 GLU A CA 1
ATOM 789 C C . GLU A 1 99 ? -21.877 14.431 27.382 1.00 65.25 99 GLU A C 1
ATOM 791 O O . GLU A 1 99 ? -21.051 15.346 27.400 1.00 65.25 99 GLU A O 1
ATOM 796 N N . VAL A 1 100 ? -21.708 13.384 26.571 1.00 62.44 100 VAL A N 1
ATOM 797 C CA . VAL A 1 100 ? -20.534 13.252 25.681 1.00 62.44 100 VAL A CA 1
ATOM 798 C C . VAL A 1 100 ? -20.412 14.432 24.704 1.00 62.44 100 VAL A C 1
ATO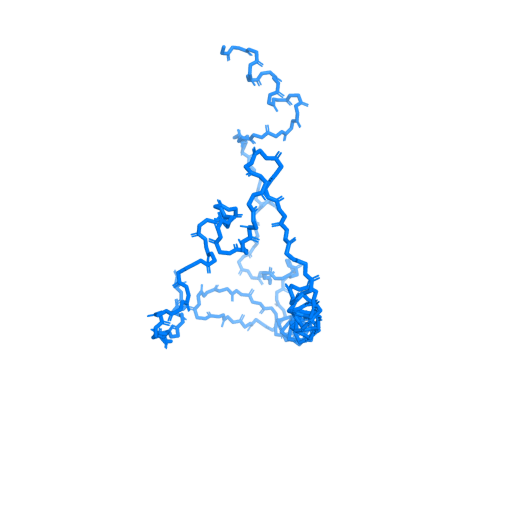M 800 O O . VAL A 1 100 ? -19.318 14.769 24.262 1.00 62.44 100 VAL A O 1
ATOM 803 N N . LYS A 1 101 ? -21.531 15.108 24.425 1.00 57.53 101 LYS A N 1
ATOM 804 C CA . LYS A 1 101 ? -21.622 16.319 23.597 1.00 57.53 101 LYS A CA 1
ATOM 805 C C . LYS A 1 101 ? -20.993 17.559 24.250 1.00 57.53 101 LYS A C 1
ATOM 807 O O . LYS A 1 101 ? -20.615 18.476 23.529 1.00 57.53 101 LYS A O 1
ATOM 812 N N . ASP A 1 102 ? -20.856 17.576 25.577 1.00 62.22 102 ASP A N 1
ATOM 813 C CA . ASP A 1 102 ? -20.293 18.699 26.341 1.00 62.22 102 ASP A CA 1
ATOM 814 C C . ASP A 1 102 ? -18.759 18.618 26.468 1.00 62.22 102 ASP A C 1
ATOM 816 O O . ASP A 1 102 ? -18.102 19.557 26.926 1.00 62.22 102 ASP A O 1
ATOM 820 N N . LEU A 1 103 ? -18.158 17.494 26.059 1.00 62.56 103 LEU A N 1
ATOM 821 C CA . LEU A 1 103 ? -16.712 17.303 26.041 1.00 62.56 103 LEU A CA 1
ATOM 822 C C . LEU A 1 103 ? -16.118 17.963 24.787 1.00 62.56 103 LEU A C 1
ATOM 824 O O . LEU A 1 103 ? -16.250 17.454 23.677 1.00 62.56 103 LEU A O 1
ATOM 828 N N . ILE A 1 104 ? -15.343 19.039 24.964 1.00 63.88 104 ILE A N 1
ATOM 829 C CA . ILE A 1 104 ? -14.580 19.725 23.890 1.00 63.88 104 ILE A CA 1
ATOM 830 C C . ILE A 1 104 ? -13.333 18.893 23.471 1.00 63.88 104 ILE A C 1
ATOM 832 O O . ILE A 1 104 ? -12.303 19.407 23.051 1.00 63.88 104 ILE A O 1
ATOM 836 N N . GLY A 1 105 ? -13.399 17.567 23.624 1.00 50.16 105 GLY A N 1
ATOM 837 C CA . GLY A 1 105 ? -12.285 16.626 23.473 1.00 50.16 105 GLY A CA 1
ATOM 838 C C . GLY A 1 105 ? -12.266 15.858 22.155 1.00 50.16 105 GLY A C 1
ATOM 839 O O . GLY A 1 105 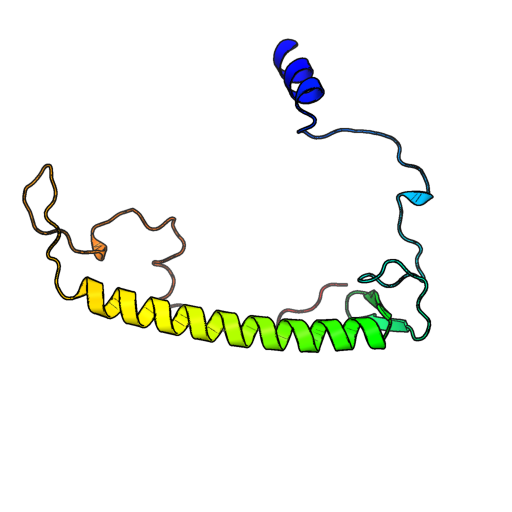? -11.449 14.956 21.991 1.00 50.16 105 GLY A O 1
ATOM 840 N N . GLY A 1 106 ? -13.137 16.191 21.204 1.00 43.69 106 GLY A N 1
ATOM 841 C CA . GLY A 1 106 ? -12.922 15.790 19.824 1.00 43.69 106 GLY A CA 1
ATOM 842 C C . GLY A 1 106 ? -11.869 16.713 19.233 1.00 43.69 106 GLY A C 1
ATOM 843 O O . GLY A 1 106 ? -12.181 17.858 18.917 1.00 43.69 106 GLY A O 1
ATOM 844 N N . THR A 1 107 ? -10.633 16.238 19.043 1.00 40.19 107 THR A N 1
ATOM 845 C CA . THR A 1 107 ? -9.742 16.836 18.032 1.00 40.19 107 THR A CA 1
ATOM 846 C C . THR A 1 107 ? -10.606 17.094 16.797 1.00 40.19 107 THR A C 1
ATOM 848 O O . THR A 1 107 ? -11.284 16.149 16.402 1.00 40.19 107 THR A O 1
ATOM 851 N N . GLY A 1 108 ? -10.675 18.329 16.285 1.00 41.62 108 GLY A N 1
ATOM 852 C CA . GLY A 1 108 ? -11.740 18.888 15.423 1.00 41.62 108 GLY A CA 1
ATOM 853 C C . GLY A 1 108 ? -12.090 18.185 14.097 1.00 41.62 108 GLY A C 1
ATOM 854 O O . GLY A 1 108 ? -12.205 18.838 13.071 1.00 41.62 108 GLY A O 1
ATOM 855 N N . TYR A 1 109 ? -12.308 16.874 14.120 1.00 44.53 109 TYR A N 1
ATOM 856 C CA . TYR A 1 109 ? -12.636 15.984 13.013 1.00 44.53 109 TYR A CA 1
ATOM 857 C C . TYR A 1 109 ? -13.946 15.214 13.249 1.00 44.53 109 TYR A C 1
ATOM 859 O O . TYR A 1 109 ? -14.491 14.662 12.302 1.00 44.53 109 TYR A O 1
ATOM 867 N N . ALA A 1 110 ? -14.482 15.172 14.478 1.00 46.44 110 ALA A N 1
ATOM 868 C CA . ALA A 1 110 ? -15.644 14.332 14.797 1.00 46.44 110 ALA A CA 1
ATOM 869 C C . ALA A 1 110 ? -17.016 15.021 14.623 1.00 46.44 110 ALA A C 1
ATOM 871 O O . ALA A 1 110 ? -17.993 14.338 14.340 1.00 46.44 110 ALA A O 1
ATOM 872 N N . PHE A 1 111 ? -17.114 16.354 14.736 1.00 41.47 111 PHE A N 1
ATOM 873 C CA . PHE A 1 111 ? -18.404 17.076 14.680 1.00 41.47 111 PHE A CA 1
ATOM 874 C C . PHE A 1 111 ? -18.776 17.665 13.308 1.00 41.47 111 PHE A C 1
ATOM 876 O O . PHE A 1 111 ? -19.826 18.284 13.178 1.00 41.47 111 PHE A O 1
ATOM 883 N N . VAL A 1 112 ? -17.966 17.462 12.264 1.00 43.97 112 VAL A N 1
ATOM 884 C CA . VAL A 1 112 ? -18.280 17.968 10.910 1.00 43.97 112 VAL A CA 1
ATOM 885 C C . VAL A 1 112 ? -19.122 17.011 10.057 1.00 43.97 112 VAL A C 1
ATOM 887 O O . VAL A 1 112 ? -19.428 17.342 8.919 1.00 43.97 112 VAL A O 1
ATOM 890 N N . ASN A 1 113 ? -19.539 15.851 10.570 1.00 51.81 113 ASN A N 1
ATOM 891 C CA . ASN A 1 113 ? -20.070 14.785 9.711 1.00 51.81 113 ASN A CA 1
ATOM 892 C C . ASN A 1 113 ? -21.590 14.578 9.706 1.00 51.81 113 ASN A C 1
ATOM 894 O O . ASN A 1 113 ? -22.040 13.646 9.049 1.00 51.81 113 ASN A O 1
ATOM 898 N N . ASP A 1 114 ? -22.386 15.434 10.350 1.00 46.16 114 ASP A N 1
ATOM 899 C CA . ASP A 1 114 ? -23.851 15.249 10.369 1.00 46.16 114 ASP A CA 1
ATOM 900 C C . ASP A 1 114 ? -24.597 15.994 9.242 1.00 46.16 114 ASP A C 1
ATOM 902 O O . ASP A 1 114 ? -25.816 15.904 9.130 1.00 46.16 114 ASP A 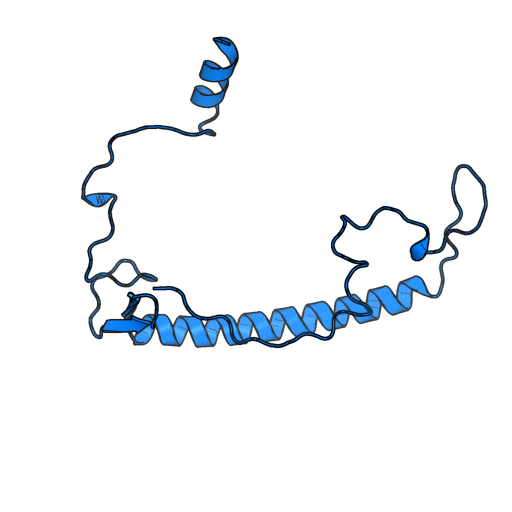O 1
ATOM 906 N N . SER A 1 115 ? -23.902 16.733 8.365 1.00 43.12 115 SER A N 1
ATOM 907 C CA . SER A 1 115 ? -24.539 17.388 7.198 1.00 43.12 115 SER A CA 1
ATOM 908 C C . SER A 1 115 ? -23.651 17.524 5.955 1.00 43.12 115 SER A C 1
ATOM 910 O O . SER A 1 115 ? -23.946 18.322 5.067 1.00 43.12 115 SER A O 1
ATOM 912 N N . LEU A 1 116 ? -22.581 16.738 5.832 1.00 47.03 116 LEU A N 1
ATOM 913 C CA . LEU A 1 116 ? -21.845 16.668 4.571 1.00 47.03 116 LEU A CA 1
ATOM 914 C C . LEU A 1 116 ? -22.472 15.584 3.695 1.00 47.03 116 LEU A C 1
ATOM 916 O O . LEU A 1 116 ? -22.117 14.410 3.779 1.00 47.03 116 LEU A O 1
ATOM 920 N N . GLU A 1 117 ? -23.415 15.987 2.843 1.00 41.25 117 GLU A N 1
ATOM 921 C CA . GLU A 1 117 ? -23.780 15.206 1.663 1.00 41.25 117 GLU A CA 1
ATOM 922 C C . GLU A 1 117 ? -22.500 14.941 0.863 1.00 41.25 117 GLU A C 1
ATOM 924 O O . GLU A 1 117 ? -21.955 15.823 0.192 1.00 41.25 117 GLU A O 1
ATOM 929 N N . GLY A 1 118 ? -21.969 13.726 0.986 1.00 38.41 118 GLY A N 1
ATOM 930 C CA . GLY A 1 118 ? -20.766 13.311 0.288 1.00 38.41 118 GLY A CA 1
ATOM 931 C C . GLY A 1 118 ? -21.022 13.301 -1.212 1.00 38.41 118 GLY A C 1
ATOM 932 O O . GLY A 1 118 ? -21.498 12.307 -1.760 1.00 38.41 118 GLY A O 1
ATOM 933 N N . ARG A 1 119 ? -20.670 14.387 -1.905 1.00 41.53 119 ARG A N 1
ATOM 934 C CA . ARG A 1 119 ? -20.458 14.332 -3.351 1.00 41.53 119 ARG A CA 1
ATOM 935 C C . ARG A 1 119 ? -19.260 13.421 -3.582 1.00 41.53 119 ARG A C 1
ATOM 937 O O . ARG A 1 119 ? -18.112 13.818 -3.411 1.00 41.53 119 ARG A O 1
ATOM 944 N N . HIS A 1 120 ? -19.547 12.167 -3.907 1.00 46.28 120 HIS A N 1
ATOM 945 C CA . HIS A 1 120 ? -18.546 11.179 -4.268 1.00 46.28 120 HIS A CA 1
ATOM 946 C C . HIS A 1 120 ? -17.970 11.528 -5.646 1.00 46.28 120 HIS A C 1
ATOM 948 O O . HIS A 1 120 ? -18.364 10.966 -6.673 1.00 46.28 120 HIS A O 1
ATOM 954 N N . GLU A 1 121 ? -17.015 12.450 -5.688 1.00 41.62 121 GLU A N 1
ATOM 955 C CA . GLU A 1 121 ? -16.138 12.571 -6.843 1.00 41.62 121 GLU A CA 1
ATOM 956 C C . GLU A 1 121 ? -15.031 11.528 -6.711 1.00 41.62 121 GLU A C 1
ATOM 958 O O . GLU A 1 121 ? -14.269 11.492 -5.746 1.00 41.62 121 GLU A O 1
ATOM 963 N N . ARG A 1 122 ? -15.013 10.600 -7.674 1.00 44.66 122 ARG A N 1
ATOM 964 C CA . ARG A 1 122 ? -14.002 9.545 -7.775 1.00 44.66 122 ARG A CA 1
ATOM 965 C C . ARG A 1 122 ? -12.632 10.234 -7.801 1.00 44.66 122 ARG A C 1
ATOM 967 O O . ARG A 1 122 ? -12.439 11.056 -8.696 1.00 44.66 122 ARG A O 1
ATOM 974 N N . PRO A 1 123 ? -11.704 9.926 -6.879 1.00 39.69 123 PRO A N 1
ATOM 975 C CA . PRO A 1 123 ? -10.432 10.626 -6.832 1.00 39.69 123 PRO A CA 1
ATOM 976 C C . PRO A 1 123 ? -9.704 10.402 -8.156 1.00 39.69 123 PRO A C 1
ATOM 978 O O . PRO A 1 123 ? -9.505 9.264 -8.595 1.00 39.69 123 PRO A O 1
ATOM 981 N N . VAL A 1 124 ? -9.393 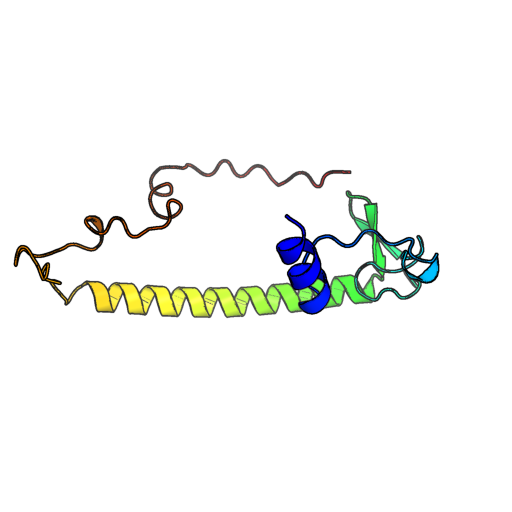11.508 -8.828 1.00 43.84 124 VAL A N 1
ATOM 982 C CA . VAL A 1 124 ? -8.616 11.493 -10.058 1.00 43.84 124 VAL A CA 1
ATOM 983 C C . VAL A 1 124 ? -7.184 11.206 -9.641 1.00 43.84 124 VAL A C 1
ATOM 985 O O . VAL A 1 124 ? -6.551 11.998 -8.952 1.00 43.84 124 VAL A O 1
ATOM 988 N N . LEU A 1 125 ? -6.738 10.017 -10.019 1.00 45.62 125 LEU A N 1
ATOM 989 C CA . LEU A 1 125 ? -5.345 9.607 -10.042 1.00 45.62 125 LEU A CA 1
ATOM 990 C C . LEU A 1 125 ? -4.560 10.724 -10.797 1.00 45.62 125 LEU A C 1
ATOM 992 O O . LEU A 1 125 ? -4.894 11.025 -11.949 1.00 45.62 125 LEU A O 1
ATOM 996 N N . GLN A 1 126 ? -3.635 11.415 -10.107 1.00 37.22 126 GLN A N 1
ATOM 997 C CA . GLN A 1 126 ? -2.826 12.517 -10.655 1.00 37.22 126 GLN A CA 1
ATOM 998 C C . GLN A 1 126 ? -1.478 12.016 -11.201 1.00 37.22 126 GLN A C 1
ATOM 1000 O O . GLN A 1 126 ? -0.752 11.295 -10.519 1.00 37.22 126 GLN A O 1
ATOM 1005 N N . ALA A 1 127 ? -1.199 12.467 -12.430 1.00 40.91 127 ALA A N 1
ATOM 1006 C CA . ALA A 1 127 ? -0.094 12.116 -13.327 1.00 40.91 127 ALA A CA 1
ATOM 1007 C C . ALA A 1 127 ? 1.311 12.537 -12.871 1.00 40.91 127 ALA A C 1
ATOM 1009 O O . ALA A 1 127 ? 1.426 13.545 -12.135 1.00 40.91 127 ALA A O 1
#

Organism: NCBI:txid471704

InterPro domains:
  IPR013083 Zinc finger, RING/FYVE/PHD-type [G3DSA:3.30.40.10] (18-107)
  IPR016818 Nitric oxide synthase-interacting protein [PTHR13063] (2-81)
  IPR031790 Nitric oxide synthase-interacting protein, zinc-finger [PF15906] (2-63)

Mean predicted aligned error: 15.84 Å

Sequence (127 aa):
MYHEKKDAAASGYGTNTQRVGKDSVKDFDCCCLTLQPCRNPVITKDGFLFDKEAILEYILTKKKEYARKLKEYEKQKQKEEGNLTDKTIYCPVSGKPLEVKDLIGGTGYAFVNDSLEGRHERPVLQA

Foldseek 3Di:
DVVVVVVCVVVVDDDDDDDDDPVVDQDLQAAPQPSHGAPDWDADPLGHIHHPVVVVVVVVVVVVVVVVVVVVVVVVVVVVVVVQVPDQDADPVPRHGDHPVNDPPPPPPPPPPPDPPDPPDPDPNHD

Solvent-accessible surface area (backbone atoms only — not comparable to full-atom values): 8212 Å² total; per-residue (Å²): 122,73,61,64,60,50,51,33,64,74,66,76,52,77,94,78,91,74,93,75,60,73,87,77,50,84,62,92,63,28,12,77,86,76,71,41,75,41,88,50,74,43,70,49,89,44,70,50,43,27,25,53,66,61,53,51,52,48,52,55,53,50,54,54,51,49,56,52,52,51,56,51,49,54,55,48,52,56,52,50,60,68,57,59,79,78,56,84,42,58,37,94,86,75,69,43,78,46,56,82,87,74,52,91,74,58,72,95,71,69,84,71,69,90,78,62,81,77,77,82,68,77,81,75,74,67,110